Protein AF-A0A9D6Q7S6-F1 (afdb_monomer)

Mean predicted aligned error: 8.89 Å

Structure (mmCIF, N/CA/C/O backbone):
data_AF-A0A9D6Q7S6-F1
#
_entry.id   AF-A0A9D6Q7S6-F1
#
loop_
_atom_site.group_PDB
_atom_site.id
_atom_site.type_symbol
_atom_site.label_atom_id
_atom_site.label_alt_id
_atom_site.label_comp_id
_atom_site.label_asym_id
_atom_site.label_entity_id
_atom_site.label_seq_id
_atom_site.pdbx_PDB_ins_code
_atom_site.Cartn_x
_atom_site.Cartn_y
_atom_site.Cartn_z
_atom_site.occupancy
_atom_site.B_iso_or_equiv
_atom_site.auth_seq_id
_atom_site.auth_comp_id
_atom_site.auth_asym_id
_atom_site.auth_atom_id
_atom_site.pdbx_PDB_model_num
ATOM 1 N N . MET A 1 1 ? 38.545 6.274 -21.003 1.00 41.34 1 MET A N 1
ATOM 2 C CA . MET A 1 1 ? 37.553 5.221 -21.301 1.00 41.34 1 MET A CA 1
ATOM 3 C C . MET A 1 1 ? 38.191 3.901 -20.911 1.00 41.34 1 MET A C 1
ATOM 5 O O . MET A 1 1 ? 39.181 3.531 -21.525 1.00 41.34 1 MET A O 1
ATOM 9 N N . PHE A 1 2 ? 37.726 3.274 -19.833 1.00 44.91 2 PHE A N 1
ATOM 10 C CA . PHE A 1 2 ? 38.266 1.991 -19.380 1.00 44.91 2 PHE A CA 1
ATOM 11 C C . PHE A 1 2 ? 37.337 0.882 -19.868 1.00 44.91 2 PHE A C 1
ATOM 13 O O . PHE A 1 2 ? 36.137 0.937 -19.617 1.00 44.91 2 PHE A O 1
ATOM 20 N N . VAL A 1 3 ? 37.88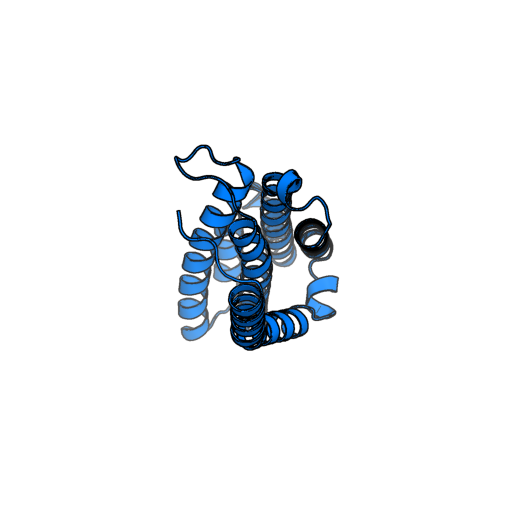8 -0.086 -20.598 1.00 53.66 3 VAL A N 1
ATOM 21 C CA . VAL A 1 3 ? 37.161 -1.262 -21.085 1.00 53.66 3 VAL A CA 1
ATOM 22 C C . VAL A 1 3 ? 37.542 -2.419 -20.175 1.00 53.66 3 VAL A C 1
ATOM 24 O O . VAL A 1 3 ? 38.713 -2.793 -20.102 1.00 53.66 3 VAL A O 1
ATOM 27 N N . LEU A 1 4 ? 36.566 -2.941 -19.434 1.00 46.66 4 LEU A N 1
ATOM 28 C CA . LEU A 1 4 ? 36.773 -4.109 -18.587 1.00 46.66 4 LEU A CA 1
ATOM 29 C C . LEU A 1 4 ? 37.047 -5.321 -19.475 1.00 46.66 4 LEU A C 1
ATOM 31 O O . LEU A 1 4 ? 36.354 -5.553 -20.465 1.00 46.66 4 LEU A O 1
ATOM 35 N N . CYS A 1 5 ? 38.075 -6.092 -19.128 1.00 64.94 5 CYS A N 1
ATOM 36 C CA . CYS A 1 5 ? 38.361 -7.315 -19.858 1.00 64.94 5 CYS A CA 1
ATOM 37 C C . CYS A 1 5 ? 37.247 -8.353 -19.604 1.00 64.94 5 CYS A C 1
ATOM 39 O O . CYS A 1 5 ? 36.591 -8.308 -18.560 1.00 64.94 5 CYS A O 1
ATOM 41 N N . PRO A 1 6 ? 37.051 -9.332 -20.502 1.00 64.56 6 PRO A N 1
ATOM 42 C CA . PRO A 1 6 ? 35.985 -10.331 -20.368 1.00 64.56 6 PRO A CA 1
ATOM 43 C C . PRO A 1 6 ? 36.004 -11.120 -19.045 1.00 64.56 6 PRO A C 1
ATOM 45 O O . PRO A 1 6 ? 34.967 -11.564 -18.560 1.00 64.56 6 PRO A O 1
ATOM 48 N N . ALA A 1 7 ? 37.175 -11.279 -18.418 1.00 67.56 7 ALA A N 1
ATOM 49 C CA . ALA A 1 7 ? 37.288 -11.875 -17.086 1.00 67.56 7 ALA A CA 1
ATOM 50 C C . ALA A 1 7 ? 36.798 -10.936 -15.967 1.00 67.56 7 ALA A C 1
ATOM 52 O O . ALA A 1 7 ? 36.173 -11.398 -15.019 1.00 67.56 7 ALA A O 1
ATOM 53 N N . GLY A 1 8 ? 37.024 -9.627 -16.105 1.00 56.28 8 GLY A N 1
ATOM 54 C CA . GLY A 1 8 ? 36.504 -8.609 -15.192 1.00 56.28 8 GLY A CA 1
ATOM 55 C C . GLY A 1 8 ? 34.990 -8.419 -15.303 1.00 56.28 8 GLY A C 1
ATOM 56 O O . GLY A 1 8 ? 34.351 -8.143 -14.295 1.00 56.28 8 GLY A O 1
ATOM 57 N N . LEU A 1 9 ? 34.406 -8.629 -16.491 1.00 58.97 9 LEU A N 1
ATOM 58 C CA . LEU A 1 9 ? 32.950 -8.612 -16.680 1.00 58.97 9 LEU A CA 1
ATOM 59 C C . LEU A 1 9 ? 32.273 -9.779 -15.948 1.00 58.97 9 LEU A C 1
ATOM 61 O O . LEU A 1 9 ? 31.345 -9.551 -15.182 1.00 58.97 9 LEU A O 1
ATOM 65 N N . ARG A 1 10 ? 32.805 -11.001 -16.093 1.00 59.75 10 ARG A N 1
ATOM 66 C CA . ARG A 1 10 ? 32.290 -12.175 -15.367 1.00 59.75 10 ARG A CA 1
ATOM 67 C C . ARG A 1 10 ? 32.416 -12.033 -13.856 1.00 59.75 10 ARG A C 1
ATOM 69 O O . ARG A 1 10 ? 31.486 -12.362 -13.141 1.00 59.75 10 ARG A O 1
ATOM 76 N N . PHE A 1 11 ? 33.529 -11.492 -13.365 1.00 57.19 11 PHE A N 1
ATOM 77 C CA . PHE A 1 11 ? 33.700 -11.268 -11.929 1.00 57.19 11 PHE A CA 1
ATOM 78 C C . PHE A 1 11 ? 32.749 -10.179 -11.395 1.00 57.19 11 PHE A C 1
ATOM 80 O O . PHE A 1 11 ? 32.247 -10.270 -10.279 1.00 57.19 11 PHE A O 1
ATOM 87 N N . TYR A 1 12 ? 32.451 -9.160 -12.206 1.00 55.78 12 TYR A N 1
ATOM 88 C CA . TYR A 1 12 ? 31.446 -8.143 -11.893 1.00 55.78 12 TYR A CA 1
ATOM 89 C C . TYR A 1 12 ? 30.015 -8.714 -11.894 1.00 55.78 12 TYR A C 1
ATOM 91 O O . TYR A 1 12 ? 29.229 -8.389 -11.004 1.00 55.78 12 TYR A O 1
ATOM 99 N N . GLU A 1 13 ? 29.692 -9.606 -12.833 1.00 56.19 13 GLU A N 1
ATOM 100 C CA . GLU A 1 13 ? 28.432 -10.364 -12.880 1.00 56.19 13 GLU A CA 1
ATOM 101 C C . GLU A 1 13 ? 28.299 -11.323 -11.686 1.00 56.19 13 GLU A C 1
ATOM 103 O O . GLU A 1 13 ? 27.250 -11.365 -11.050 1.00 56.19 13 GLU A O 1
ATOM 108 N N . GLU A 1 14 ? 29.372 -12.018 -11.305 1.00 60.69 14 GLU A N 1
ATOM 109 C CA . GLU A 1 14 ? 29.422 -12.903 -10.135 1.00 60.69 14 GLU A CA 1
ATOM 110 C C . GLU A 1 14 ? 29.258 -12.132 -8.814 1.00 60.69 14 GLU A C 1
ATOM 112 O O . GLU A 1 14 ? 28.545 -12.591 -7.924 1.00 60.69 14 GLU A O 1
ATOM 117 N N . ILE A 1 15 ? 29.830 -10.927 -8.688 1.00 57.47 15 ILE A N 1
ATOM 118 C CA . ILE A 1 15 ? 29.616 -10.047 -7.523 1.00 57.47 15 ILE A CA 1
ATOM 119 C C . ILE A 1 15 ? 28.180 -9.501 -7.489 1.00 57.47 15 ILE A C 1
ATOM 121 O O . ILE A 1 15 ? 27.570 -9.461 -6.419 1.00 57.47 15 ILE A O 1
ATOM 125 N N . LYS A 1 16 ? 27.606 -9.120 -8.639 1.00 52.12 16 LYS A N 1
ATOM 126 C CA . LYS A 1 16 ? 26.193 -8.713 -8.764 1.00 52.12 16 LYS A CA 1
ATOM 127 C C . LYS A 1 16 ? 25.233 -9.852 -8.392 1.00 52.12 16 LYS A C 1
ATOM 129 O O . LYS A 1 16 ? 24.240 -9.600 -7.712 1.00 52.12 16 LYS A O 1
ATOM 134 N N . LEU A 1 17 ? 25.552 -11.090 -8.769 1.00 52.94 17 LEU A N 1
ATOM 135 C CA . LEU A 1 17 ? 24.803 -12.297 -8.404 1.00 52.94 17 LEU A CA 1
ATOM 136 C C . LEU A 1 17 ? 24.961 -12.644 -6.911 1.00 52.94 17 LEU A C 1
ATOM 138 O O . LEU A 1 17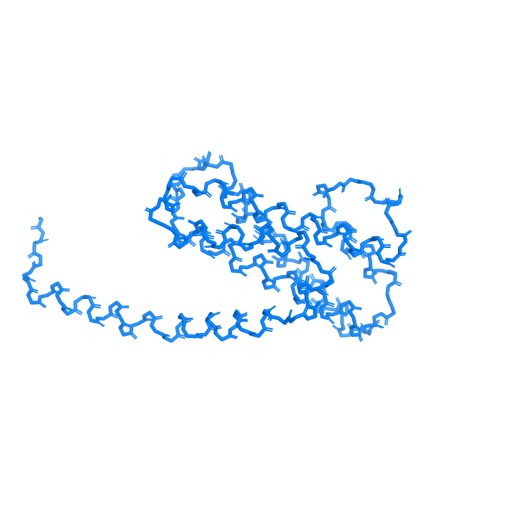 ? 23.974 -12.948 -6.244 1.00 52.94 17 LEU A O 1
ATOM 142 N N . ALA A 1 18 ? 26.166 -12.511 -6.350 1.00 51.59 18 ALA A N 1
ATOM 143 C CA . ALA A 1 18 ? 26.438 -12.790 -4.938 1.00 51.59 18 ALA A CA 1
ATOM 144 C C . ALA A 1 18 ? 25.854 -11.738 -3.968 1.00 51.59 18 ALA A C 1
ATOM 146 O O . ALA A 1 18 ? 25.498 -12.079 -2.840 1.00 51.59 18 ALA A O 1
ATOM 147 N N . GLN A 1 19 ? 25.731 -10.470 -4.383 1.00 50.72 19 GLN A N 1
ATOM 148 C CA . GLN A 1 19 ? 25.161 -9.386 -3.564 1.00 50.72 19 GLN A CA 1
ATOM 149 C C . GLN A 1 19 ? 23.636 -9.213 -3.725 1.00 50.72 19 GLN A C 1
ATOM 151 O O . GLN A 1 19 ? 22.996 -8.685 -2.816 1.00 50.72 19 GLN A O 1
ATOM 156 N N . GLY A 1 20 ? 23.035 -9.676 -4.829 1.00 50.12 20 GLY A N 1
ATOM 157 C CA . GLY A 1 20 ? 21.583 -9.611 -5.063 1.00 50.12 20 GLY A CA 1
ATOM 158 C C . GLY A 1 20 ? 20.775 -10.702 -4.350 1.00 50.12 20 GLY A C 1
ATOM 159 O O . GLY A 1 20 ? 19.639 -10.469 -3.938 1.00 50.12 20 GLY A O 1
ATOM 160 N N . GLU A 1 21 ? 21.363 -11.877 -4.123 1.00 54.34 21 GLU A N 1
ATOM 161 C CA . GLU A 1 21 ? 20.652 -13.026 -3.559 1.00 54.34 21 GLU A CA 1
ATOM 162 C C . GLU A 1 21 ? 20.068 -12.834 -2.145 1.00 54.34 21 GLU A C 1
ATOM 164 O O . GLU A 1 21 ? 18.939 -13.268 -1.933 1.00 54.34 21 GLU A O 1
ATOM 169 N N . PRO A 1 22 ? 20.757 -12.239 -1.152 1.00 55.59 22 PRO A N 1
ATOM 170 C CA . PRO A 1 22 ? 20.206 -12.129 0.203 1.00 55.59 22 PRO A CA 1
ATOM 171 C C . PRO A 1 22 ? 19.006 -11.179 0.283 1.00 55.59 22 PRO A C 1
ATOM 173 O O . PRO A 1 22 ? 18.017 -11.474 0.957 1.00 55.59 22 PRO A O 1
ATOM 176 N N . ILE A 1 23 ? 19.069 -10.056 -0.437 1.00 59.72 23 ILE A N 1
ATOM 177 C CA . ILE A 1 23 ? 17.993 -9.059 -0.488 1.00 59.72 23 ILE A CA 1
ATOM 178 C C . ILE A 1 23 ? 16.816 -9.616 -1.276 1.00 59.72 23 ILE A C 1
ATOM 180 O O . ILE A 1 23 ? 15.690 -9.578 -0.794 1.00 59.72 23 ILE A O 1
ATOM 184 N N . GLN A 1 24 ? 17.067 -10.222 -2.434 1.00 59.19 24 GLN A N 1
ATOM 185 C CA . GLN A 1 24 ? 16.007 -10.791 -3.256 1.00 59.19 24 GLN A CA 1
ATOM 186 C C . GLN A 1 24 ? 15.371 -12.026 -2.602 1.00 59.19 24 GLN A C 1
ATOM 188 O O . GLN A 1 24 ? 14.159 -12.199 -2.676 1.00 59.19 24 GLN A O 1
ATOM 193 N N . ARG A 1 25 ? 16.140 -12.837 -1.855 1.00 59.75 25 ARG A N 1
ATOM 194 C CA . ARG A 1 25 ? 15.596 -13.891 -0.979 1.00 59.75 25 ARG A CA 1
ATOM 195 C C . ARG A 1 25 ? 14.717 -13.317 0.125 1.00 59.75 25 ARG A C 1
ATOM 197 O O . ARG A 1 25 ? 13.647 -13.860 0.372 1.00 59.75 25 ARG A O 1
ATOM 204 N N . THR A 1 26 ? 15.146 -12.231 0.763 1.00 58.94 26 THR A N 1
ATOM 205 C CA . THR A 1 26 ? 14.356 -11.561 1.807 1.00 58.94 26 THR A CA 1
ATOM 206 C C . THR A 1 26 ? 13.074 -10.977 1.224 1.00 58.94 26 THR A C 1
ATOM 208 O O . THR A 1 26 ? 12.007 -11.160 1.793 1.00 58.94 26 THR A O 1
ATOM 211 N N . GLU A 1 27 ? 13.134 -10.353 0.052 1.00 64.19 27 GLU A N 1
ATOM 212 C CA . GLU A 1 27 ? 11.955 -9.840 -0.642 1.00 64.19 27 GLU A CA 1
ATOM 213 C C . GLU A 1 27 ? 11.015 -10.955 -1.094 1.00 64.19 27 GLU A C 1
ATOM 215 O O . GLU A 1 27 ? 9.807 -10.806 -0.957 1.00 64.19 27 GLU A O 1
ATOM 220 N N . ASN A 1 28 ? 11.536 -12.083 -1.576 1.00 65.12 28 ASN A N 1
ATOM 221 C CA . ASN A 1 28 ? 10.725 -13.246 -1.935 1.00 65.12 28 ASN A CA 1
ATOM 222 C C . ASN A 1 28 ? 10.076 -13.890 -0.703 1.00 65.12 28 ASN A C 1
ATOM 224 O O . ASN A 1 28 ? 8.916 -14.294 -0.766 1.00 65.12 28 ASN A O 1
ATOM 228 N N . LEU A 1 29 ? 10.792 -13.948 0.423 1.00 62.91 29 LEU A N 1
ATOM 229 C CA . LEU A 1 29 ? 10.262 -14.417 1.704 1.00 62.91 29 LEU A CA 1
ATOM 230 C C . LEU A 1 29 ? 9.176 -13.476 2.236 1.00 62.91 29 LEU A C 1
ATOM 232 O O . LEU A 1 29 ? 8.138 -13.919 2.714 1.00 62.91 29 LEU A O 1
ATOM 236 N N . VAL A 1 30 ? 9.391 -12.168 2.122 1.00 67.94 30 VAL A N 1
ATOM 237 C CA . VAL A 1 30 ? 8.383 -11.171 2.477 1.00 67.94 30 VAL A CA 1
ATOM 238 C C . VAL A 1 30 ? 7.186 -11.304 1.535 1.00 67.94 30 VAL A C 1
ATOM 240 O O . VAL A 1 30 ? 6.065 -11.389 2.011 1.00 67.94 30 VAL A O 1
ATOM 243 N N . ARG A 1 31 ? 7.375 -11.456 0.220 1.00 65.56 31 ARG A N 1
ATOM 244 C CA . ARG A 1 31 ? 6.271 -11.699 -0.727 1.00 65.56 31 ARG A CA 1
ATOM 245 C C . ARG A 1 31 ? 5.467 -12.948 -0.383 1.00 65.56 31 ARG A C 1
ATOM 247 O O . ARG A 1 31 ? 4.245 -12.885 -0.430 1.00 65.56 31 ARG A O 1
ATOM 254 N N . SER A 1 32 ? 6.110 -14.061 -0.029 1.00 68.12 32 SER A N 1
ATOM 255 C CA . SER A 1 32 ? 5.387 -15.283 0.346 1.00 68.12 32 SER A CA 1
ATOM 256 C C . SER A 1 32 ? 4.608 -15.114 1.650 1.00 68.12 32 SER A C 1
ATOM 258 O O . SER A 1 32 ? 3.495 -15.620 1.758 1.00 68.12 32 SER A O 1
ATOM 260 N N . TYR A 1 33 ? 5.144 -14.345 2.599 1.00 65.88 33 TYR A N 1
ATOM 261 C CA . TYR A 1 33 ? 4.448 -13.977 3.829 1.00 65.88 33 TYR A CA 1
ATOM 262 C C . TYR A 1 33 ? 3.260 -13.033 3.581 1.00 65.88 33 TYR A C 1
ATOM 264 O O . TYR A 1 33 ? 2.216 -13.189 4.202 1.00 65.88 33 TYR A O 1
ATOM 272 N N . LEU A 1 34 ? 3.397 -12.079 2.657 1.00 68.75 34 LEU A N 1
ATOM 273 C CA . LEU A 1 34 ? 2.359 -11.105 2.305 1.00 68.75 34 LEU A CA 1
ATOM 274 C C . LEU A 1 34 ? 1.268 -11.701 1.393 1.00 68.75 34 LEU A C 1
ATOM 276 O O . LEU A 1 34 ? 0.150 -11.190 1.343 1.00 68.75 34 LEU A O 1
ATOM 280 N N . ASN A 1 35 ? 1.567 -12.792 0.682 1.00 65.06 35 ASN A N 1
ATOM 281 C CA . ASN A 1 35 ? 0.647 -13.486 -0.218 1.00 65.06 35 ASN A CA 1
ATOM 282 C C . ASN A 1 35 ? -0.237 -14.508 0.518 1.00 65.06 35 ASN A C 1
ATOM 284 O O . ASN A 1 35 ? -0.341 -15.668 0.114 1.00 65.06 35 ASN A O 1
ATOM 288 N N . THR A 1 36 ? -0.865 -14.099 1.620 1.00 70.50 36 THR A N 1
ATOM 289 C CA . THR A 1 36 ? -1.826 -14.971 2.301 1.00 70.50 36 THR A CA 1
ATOM 290 C C . THR A 1 36 ? -3.131 -15.029 1.510 1.00 70.50 36 THR A C 1
ATOM 292 O O . THR A 1 36 ? -3.649 -14.016 1.031 1.00 70.50 36 THR A O 1
ATOM 295 N N . GLU A 1 37 ? -3.707 -16.226 1.397 1.00 80.75 37 GLU A N 1
ATOM 296 C CA . GLU A 1 37 ? -5.019 -16.438 0.769 1.00 80.75 37 GLU A CA 1
ATOM 297 C C . GLU A 1 37 ? -6.104 -15.562 1.420 1.00 80.75 37 GLU A C 1
ATOM 299 O O . GLU A 1 37 ? -6.988 -15.022 0.751 1.00 80.75 37 GLU A O 1
ATOM 304 N N . GLN A 1 38 ? -5.960 -15.314 2.725 1.00 84.69 38 GLN A N 1
ATOM 305 C CA . GLN A 1 38 ? -6.820 -14.410 3.470 1.00 84.69 38 GLN A CA 1
ATOM 306 C C . GLN A 1 38 ? -6.759 -12.970 2.944 1.00 84.69 38 GLN A C 1
ATOM 308 O O . GLN A 1 38 ? -7.811 -12.382 2.699 1.00 84.69 38 GLN A O 1
ATOM 313 N N . PHE A 1 39 ? -5.570 -12.393 2.743 1.00 87.69 39 PHE A N 1
ATOM 314 C CA . PHE A 1 39 ? -5.447 -11.026 2.227 1.00 87.69 39 PHE A CA 1
ATOM 315 C C . PHE A 1 39 ? -6.055 -10.914 0.823 1.00 87.69 39 PHE A C 1
ATOM 317 O O . PHE A 1 39 ? -6.874 -10.030 0.571 1.00 87.69 39 PHE A O 1
ATOM 324 N N . ARG A 1 40 ? -5.749 -11.875 -0.057 1.00 90.00 40 ARG A N 1
ATOM 325 C CA . ARG A 1 40 ? -6.290 -11.921 -1.423 1.00 90.00 40 ARG A CA 1
ATOM 326 C C . ARG A 1 40 ? -7.816 -12.031 -1.453 1.00 90.00 40 ARG A C 1
ATOM 328 O O . ARG A 1 40 ? -8.453 -11.367 -2.262 1.00 90.00 40 ARG A O 1
ATOM 335 N N . SER A 1 41 ? -8.402 -12.849 -0.580 1.00 91.19 41 SER A N 1
ATOM 336 C CA . SER A 1 41 ? -9.862 -13.005 -0.501 1.00 91.19 41 SER A CA 1
ATOM 337 C C . SER A 1 41 ? -10.565 -11.762 0.051 1.00 91.19 41 SER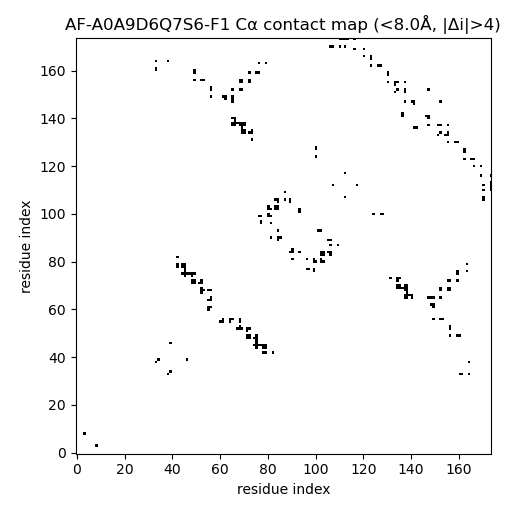 A C 1
ATOM 339 O O . SER A 1 41 ? -11.676 -11.448 -0.366 1.00 91.19 41 SER A O 1
ATOM 341 N N . THR A 1 42 ? -9.921 -11.042 0.976 1.00 93.00 42 THR A N 1
ATOM 342 C CA . THR A 1 42 ? -10.486 -9.833 1.592 1.00 93.00 42 THR A CA 1
ATOM 343 C C . THR A 1 42 ? -10.375 -8.620 0.664 1.00 93.00 42 THR A C 1
ATOM 345 O O . THR A 1 42 ? -11.295 -7.807 0.623 1.00 93.00 42 THR A O 1
ATOM 348 N N . TYR A 1 43 ? -9.288 -8.515 -0.108 1.00 95.25 43 TYR A N 1
ATOM 349 C CA . TYR A 1 43 ? -8.984 -7.364 -0.966 1.00 95.25 43 TYR A CA 1
ATOM 350 C C . TYR A 1 43 ? -8.754 -7.764 -2.434 1.00 95.25 43 TYR A C 1
ATOM 352 O O . TYR A 1 43 ? -7.676 -7.491 -2.970 1.00 95.25 43 TYR A O 1
ATOM 360 N N . PRO A 1 44 ? -9.731 -8.397 -3.110 1.00 95.31 44 PRO A N 1
ATOM 361 C CA . PRO A 1 44 ? -9.527 -8.961 -4.444 1.00 95.31 44 PRO A CA 1
ATOM 362 C C . PRO A 1 44 ? -9.113 -7.904 -5.476 1.00 95.31 44 PRO A C 1
ATOM 364 O O . PRO A 1 44 ? -8.088 -8.076 -6.130 1.00 95.31 44 PRO A O 1
ATOM 367 N N . ASP A 1 45 ? -9.830 -6.778 -5.551 1.00 96.69 45 ASP A N 1
ATOM 368 C CA . ASP A 1 45 ? -9.563 -5.727 -6.544 1.00 96.69 45 ASP A CA 1
ATOM 369 C C . ASP A 1 45 ? -8.210 -5.038 -6.304 1.00 96.69 45 ASP A C 1
ATOM 371 O O . ASP A 1 45 ? -7.442 -4.785 -7.233 1.00 96.69 45 ASP A O 1
ATOM 375 N N . ALA A 1 46 ? -7.876 -4.765 -5.038 1.00 96.38 46 ALA A N 1
ATOM 376 C CA . ALA A 1 46 ? -6.590 -4.170 -4.680 1.00 96.38 46 ALA A CA 1
ATOM 377 C C . ALA A 1 46 ? -5.426 -5.111 -5.018 1.00 96.38 46 ALA A C 1
ATOM 379 O O . ALA A 1 46 ? -4.407 -4.684 -5.567 1.00 96.38 46 ALA A O 1
ATOM 380 N N . TYR A 1 47 ? -5.593 -6.399 -4.711 1.00 94.25 47 TYR A N 1
ATOM 381 C CA . TYR A 1 47 ? -4.597 -7.420 -4.991 1.00 94.25 47 TYR A CA 1
ATOM 382 C C . TYR A 1 47 ? -4.415 -7.636 -6.495 1.00 94.25 47 TYR A C 1
ATOM 384 O O . TYR A 1 47 ? -3.281 -7.721 -6.953 1.00 94.25 47 TYR A O 1
ATOM 392 N N . GLU A 1 48 ? -5.495 -7.671 -7.279 1.00 95.06 48 GLU A N 1
ATOM 393 C CA . GLU A 1 48 ? -5.425 -7.807 -8.738 1.00 95.06 48 GLU A CA 1
ATOM 394 C C . GLU A 1 48 ? -4.644 -6.649 -9.373 1.00 95.06 48 GLU A C 1
ATOM 396 O O . GLU A 1 48 ? -3.755 -6.871 -10.199 1.00 95.06 48 GLU A O 1
ATOM 401 N N . LYS A 1 49 ? -4.909 -5.409 -8.945 1.00 97.12 49 LYS A N 1
ATOM 402 C CA . LYS A 1 49 ? -4.173 -4.226 -9.414 1.00 97.12 49 LYS A CA 1
ATOM 403 C C . LYS A 1 49 ? -2.689 -4.309 -9.075 1.00 97.12 49 LYS A C 1
ATOM 405 O O . LYS A 1 49 ? -1.849 -4.065 -9.943 1.00 97.12 49 LYS A O 1
ATOM 410 N N . TRP A 1 50 ? -2.365 -4.701 -7.844 1.00 96.00 50 TRP A N 1
ATOM 411 C CA . TRP A 1 50 ? -0.982 -4.909 -7.428 1.00 96.00 50 TRP A CA 1
ATOM 412 C C . TRP A 1 50 ? -0.299 -6.029 -8.231 1.00 96.00 50 TRP A C 1
ATOM 414 O O . TRP A 1 50 ? 0.809 -5.836 -8.728 1.00 96.00 50 TRP A O 1
ATOM 424 N N . GLN A 1 51 ? -0.969 -7.165 -8.431 1.00 92.88 51 GLN A N 1
ATOM 425 C CA . GLN A 1 51 ? -0.451 -8.290 -9.209 1.00 92.88 51 GLN A CA 1
ATOM 426 C C . GLN A 1 51 ? -0.200 -7.895 -10.669 1.00 92.88 51 GLN A C 1
ATOM 428 O O . GLN A 1 51 ? 0.833 -8.242 -11.235 1.00 92.88 51 GLN A O 1
ATOM 433 N N . CYS A 1 52 ? -1.089 -7.106 -11.274 1.00 93.62 52 CYS A N 1
ATOM 434 C CA . CYS A 1 52 ? -0.874 -6.558 -12.613 1.00 93.62 52 CYS A CA 1
ATOM 435 C C . CYS A 1 52 ? 0.370 -5.657 -12.678 1.00 93.62 52 CYS A C 1
ATOM 437 O O . CYS A 1 52 ? 1.107 -5.695 -13.667 1.00 93.62 52 CYS A O 1
ATOM 439 N N . ALA A 1 53 ? 0.613 -4.848 -11.641 1.00 94.00 53 ALA A N 1
ATOM 440 C CA . ALA A 1 53 ? 1.813 -4.018 -11.544 1.00 94.00 53 ALA A CA 1
ATOM 441 C C . ALA A 1 53 ? 3.077 -4.887 -11.447 1.00 94.00 53 ALA A C 1
ATOM 443 O O . ALA A 1 53 ? 4.080 -4.616 -12.104 1.00 94.00 53 ALA A O 1
ATOM 444 N N . GLU A 1 54 ? 3.000 -5.959 -10.664 1.00 92.31 54 GLU A N 1
ATOM 445 C CA . GLU A 1 54 ? 4.082 -6.912 -10.446 1.00 92.31 54 GLU A CA 1
ATOM 446 C C . GLU A 1 54 ? 4.439 -7.696 -11.713 1.00 92.31 54 GLU A C 1
ATOM 448 O O . GLU A 1 54 ? 5.604 -7.727 -12.104 1.00 92.31 54 GLU A O 1
ATOM 453 N N . MET A 1 55 ? 3.443 -8.209 -12.436 1.00 87.50 55 MET A N 1
ATOM 454 C CA . MET A 1 55 ? 3.655 -8.867 -13.727 1.00 87.50 55 MET A CA 1
ATOM 455 C C . MET A 1 55 ? 4.313 -7.933 -14.749 1.00 87.50 55 MET A C 1
ATOM 457 O O . MET A 1 55 ? 5.187 -8.353 -15.503 1.00 87.50 55 MET A O 1
ATOM 461 N N . LYS A 1 56 ? 3.919 -6.653 -14.777 1.00 89.81 56 LYS A N 1
ATOM 462 C CA . LYS A 1 56 ? 4.517 -5.649 -15.672 1.00 89.81 56 LYS A CA 1
ATOM 463 C C . LYS A 1 56 ? 5.950 -5.293 -15.296 1.00 89.81 56 LYS A C 1
ATOM 465 O O . LYS A 1 56 ? 6.743 -5.009 -16.188 1.00 89.81 56 LYS A O 1
ATOM 470 N N . LEU A 1 57 ? 6.276 -5.298 -14.006 1.00 85.62 57 LEU A N 1
ATOM 471 C CA . LEU A 1 57 ? 7.631 -5.049 -13.517 1.00 85.62 57 LEU A CA 1
ATOM 472 C C . LEU A 1 57 ? 8.615 -6.124 -13.996 1.00 85.62 57 LEU A C 1
ATOM 474 O O . LEU A 1 57 ? 9.761 -5.799 -14.298 1.00 85.62 57 LEU A O 1
ATOM 478 N N . TRP A 1 58 ? 8.168 -7.378 -14.059 1.00 85.00 58 TRP A N 1
ATOM 479 C CA . TRP A 1 58 ? 8.996 -8.530 -14.426 1.00 85.00 58 TRP A CA 1
ATOM 480 C C . TRP A 1 58 ? 8.865 -8.964 -15.893 1.00 85.00 58 TRP A C 1
ATOM 482 O O . TRP A 1 58 ? 9.494 -9.941 -16.289 1.00 85.00 58 TRP A O 1
ATOM 492 N N . GLY A 1 59 ? 8.052 -8.272 -16.693 1.00 79.6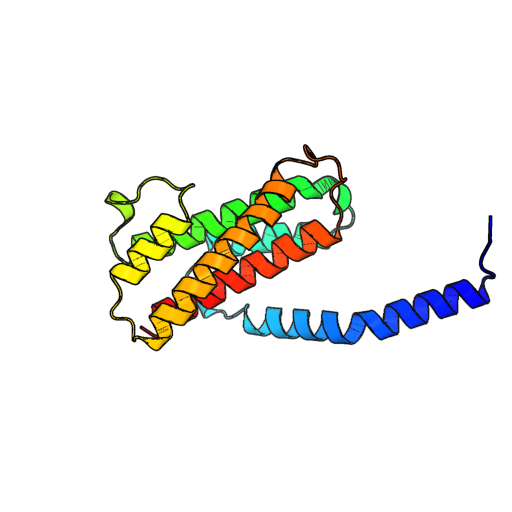2 59 GLY A N 1
ATOM 493 C CA . GLY A 1 59 ? 7.920 -8.534 -18.126 1.00 79.62 59 GLY A CA 1
ATOM 494 C C . GLY A 1 59 ? 9.015 -7.864 -18.962 1.00 79.62 59 GLY A C 1
ATOM 495 O O . GLY A 1 59 ? 9.596 -6.863 -18.549 1.00 79.62 59 GLY A O 1
ATOM 496 N N . ASP A 1 60 ? 9.231 -8.364 -20.181 1.00 77.19 60 ASP A N 1
ATOM 497 C CA . ASP A 1 60 ? 10.294 -7.898 -21.092 1.00 77.19 60 ASP A CA 1
ATOM 498 C C . ASP A 1 60 ? 10.188 -6.404 -21.476 1.00 77.19 60 ASP A C 1
ATOM 500 O O . ASP A 1 60 ? 11.183 -5.762 -21.802 1.00 77.19 60 ASP A O 1
ATOM 504 N N . ASP A 1 61 ? 8.986 -5.824 -21.402 1.00 82.44 61 ASP A N 1
ATOM 505 C CA . ASP A 1 61 ? 8.711 -4.407 -21.684 1.00 82.44 61 ASP A CA 1
ATOM 506 C C . ASP A 1 61 ? 8.631 -3.537 -20.404 1.00 82.44 61 ASP A C 1
ATOM 508 O O . ASP A 1 61 ? 7.975 -2.487 -20.402 1.00 82.44 61 ASP A O 1
ATOM 512 N N . SER A 1 62 ? 9.246 -3.941 -19.286 1.00 77.06 62 SER A N 1
ATOM 513 C CA . SER A 1 62 ? 9.114 -3.254 -17.986 1.00 77.06 62 SER A CA 1
ATOM 514 C C . SER A 1 62 ? 9.452 -1.759 -18.042 1.00 77.06 62 SER A C 1
ATOM 516 O O . SER A 1 62 ? 8.731 -0.937 -17.476 1.00 77.06 62 SER A O 1
ATOM 518 N N . GLU A 1 63 ? 10.503 -1.383 -18.780 1.00 81.56 63 GLU A N 1
ATOM 519 C CA . GLU A 1 63 ? 10.937 0.016 -18.930 1.00 81.56 63 GLU A CA 1
ATOM 520 C C . GLU A 1 63 ? 9.893 0.893 -19.637 1.00 81.56 63 GLU A C 1
ATOM 522 O O . GLU A 1 63 ? 9.749 2.076 -19.333 1.00 81.56 63 GLU A O 1
ATOM 527 N N . ARG A 1 64 ? 9.101 0.310 -20.543 1.00 86.12 64 ARG A N 1
ATOM 528 C CA . ARG A 1 64 ? 8.010 1.011 -21.239 1.00 86.12 64 ARG A CA 1
ATOM 529 C C . ARG A 1 64 ? 6.753 1.134 -20.381 1.00 86.12 64 ARG A C 1
ATOM 531 O O . ARG A 1 64 ? 5.902 1.970 -20.664 1.00 86.12 64 ARG A O 1
ATOM 538 N N . ASN A 1 65 ? 6.634 0.309 -19.342 1.00 88.19 65 ASN A N 1
ATOM 539 C CA . ASN A 1 65 ? 5.471 0.246 -18.458 1.00 88.19 65 ASN A CA 1
ATOM 540 C C . ASN A 1 65 ? 5.684 0.980 -17.125 1.00 88.19 65 ASN A C 1
ATOM 542 O O . ASN A 1 65 ? 4.809 0.915 -16.264 1.00 88.19 65 ASN A O 1
ATOM 546 N N . LEU A 1 66 ? 6.807 1.682 -16.937 1.00 90.25 66 LEU A N 1
ATOM 547 C CA . LEU A 1 66 ? 7.170 2.317 -15.667 1.00 90.25 66 LEU A CA 1
ATOM 548 C C . LEU A 1 66 ? 6.043 3.189 -15.091 1.00 90.25 66 LEU A C 1
ATOM 550 O O . LEU A 1 66 ? 5.681 3.012 -13.928 1.00 90.25 66 LEU A O 1
ATOM 554 N N . THR A 1 67 ? 5.431 4.062 -15.887 1.00 92.31 67 THR A N 1
ATOM 555 C CA . THR A 1 67 ? 4.322 4.913 -15.421 1.00 92.31 67 THR A CA 1
ATOM 556 C C . THR A 1 67 ? 3.048 4.124 -15.135 1.00 92.31 67 THR A C 1
ATOM 558 O O . THR A 1 67 ? 2.379 4.355 -14.128 1.00 92.31 67 THR A O 1
ATOM 561 N N . THR A 1 68 ? 2.739 3.127 -15.967 1.00 94.69 68 THR A N 1
ATOM 562 C CA . THR A 1 68 ? 1.610 2.209 -15.761 1.00 94.69 68 THR A CA 1
ATOM 563 C C . THR A 1 68 ? 1.735 1.428 -14.454 1.00 94.69 68 THR A C 1
ATOM 565 O O . THR A 1 68 ? 0.738 1.255 -13.759 1.00 94.69 68 THR A O 1
ATOM 568 N N . ILE A 1 69 ? 2.944 0.995 -14.087 1.00 93.06 69 ILE A N 1
ATOM 569 C CA . ILE A 1 69 ? 3.211 0.333 -12.802 1.00 93.06 69 ILE A CA 1
ATOM 570 C C . ILE A 1 69 ? 2.848 1.273 -11.642 1.00 93.06 69 ILE A C 1
ATOM 572 O O . ILE A 1 69 ? 2.152 0.856 -10.719 1.00 93.06 69 ILE A O 1
ATOM 576 N N . GLY A 1 70 ? 3.232 2.553 -11.720 1.00 94.06 70 GLY A N 1
ATOM 577 C CA . GLY A 1 70 ? 2.848 3.572 -10.734 1.00 94.06 70 GLY A CA 1
ATOM 578 C C . GLY A 1 70 ? 1.330 3.749 -10.614 1.00 94.06 70 GLY A C 1
ATOM 579 O O . GLY A 1 70 ? 0.789 3.683 -9.510 1.00 94.06 70 GLY A O 1
ATOM 580 N N . HIS A 1 71 ? 0.626 3.888 -11.744 1.00 95.50 71 HIS A N 1
ATOM 581 C CA . HIS A 1 71 ? -0.841 3.981 -11.760 1.00 95.50 71 HIS A CA 1
ATOM 582 C C . HIS A 1 71 ? -1.508 2.774 -11.084 1.00 95.50 71 HIS A C 1
ATOM 584 O O . HIS A 1 71 ? -2.388 2.950 -10.242 1.00 95.50 71 HIS A O 1
ATOM 590 N N . LEU A 1 72 ? -1.066 1.556 -11.404 1.00 97.12 72 LEU A N 1
ATOM 591 C CA . LEU A 1 72 ? -1.629 0.330 -10.834 1.00 97.12 72 LEU A CA 1
ATOM 592 C C . LEU A 1 72 ? -1.390 0.229 -9.322 1.00 97.12 72 LEU A C 1
ATOM 594 O O . LEU A 1 72 ? -2.308 -0.128 -8.585 1.00 97.12 72 LEU A O 1
ATOM 598 N N . CYS A 1 73 ? -0.201 0.604 -8.839 1.00 96.94 73 CYS A N 1
ATOM 599 C CA . CYS A 1 73 ? 0.083 0.672 -7.404 1.00 96.94 73 CYS A CA 1
ATOM 600 C C . CYS A 1 73 ? -0.830 1.680 -6.688 1.00 96.94 73 CYS A C 1
ATOM 602 O O . CYS A 1 73 ? -1.409 1.366 -5.647 1.00 96.94 73 CYS A O 1
ATOM 604 N N . ARG A 1 74 ? -1.029 2.871 -7.266 1.00 96.50 74 ARG A N 1
ATOM 605 C CA . ARG A 1 74 ? -1.948 3.876 -6.713 1.00 96.50 74 ARG A CA 1
ATOM 606 C C . ARG A 1 74 ? -3.385 3.363 -6.665 1.00 96.50 74 ARG A C 1
ATOM 608 O O . ARG A 1 74 ? -4.074 3.569 -5.667 1.00 96.50 74 ARG A O 1
ATOM 615 N N . GLU A 1 75 ? -3.853 2.726 -7.734 1.00 97.62 75 GLU A N 1
ATOM 616 C CA . GLU A 1 75 ? -5.197 2.150 -7.789 1.00 97.62 75 GLU A CA 1
ATOM 617 C C . GLU A 1 75 ? -5.378 1.044 -6.747 1.00 97.62 75 GLU A C 1
ATOM 619 O O . GLU A 1 75 ? -6.396 1.048 -6.057 1.00 97.62 75 GLU A O 1
ATOM 624 N N . ALA A 1 76 ? -4.380 0.173 -6.563 1.00 97.50 76 ALA A N 1
ATOM 625 C CA . ALA A 1 76 ? -4.396 -0.861 -5.531 1.00 97.50 76 ALA A CA 1
ATOM 626 C C . ALA A 1 76 ? -4.607 -0.260 -4.132 1.00 97.50 76 ALA A C 1
ATOM 628 O O . ALA A 1 76 ? -5.516 -0.661 -3.406 1.00 97.50 76 ALA A O 1
ATOM 629 N N . MET A 1 77 ? -3.839 0.778 -3.790 1.00 97.56 77 MET A N 1
ATOM 630 C CA . MET A 1 77 ? -3.949 1.484 -2.507 1.00 97.56 77 MET A CA 1
ATOM 631 C C . MET A 1 77 ? -5.324 2.143 -2.306 1.00 97.56 77 MET A C 1
ATOM 633 O O . MET A 1 77 ? -5.825 2.216 -1.181 1.00 97.56 77 MET A O 1
ATOM 637 N N . GLN A 1 78 ? -5.954 2.619 -3.383 1.00 97.31 78 GLN A N 1
ATOM 638 C CA . GLN A 1 78 ? -7.301 3.193 -3.338 1.00 97.31 78 GLN A CA 1
ATOM 639 C C . GLN A 1 78 ? -8.386 2.140 -3.122 1.00 97.31 78 GLN A C 1
ATOM 641 O O . GLN A 1 78 ? -9.287 2.373 -2.313 1.00 97.31 78 GLN A O 1
ATOM 646 N N . GLU A 1 79 ? -8.309 1.010 -3.829 1.00 97.69 79 GLU A N 1
ATOM 647 C CA . GLU A 1 79 ? -9.262 -0.091 -3.656 1.00 97.69 79 GLU A CA 1
ATOM 648 C C . GLU A 1 79 ? -9.157 -0.682 -2.254 1.00 97.69 79 GLU A C 1
ATOM 650 O O . GLU A 1 79 ? -10.173 -0.868 -1.584 1.00 97.69 79 GLU A O 1
ATOM 655 N N . PHE A 1 80 ? -7.932 -0.869 -1.759 1.00 97.31 80 PHE A N 1
ATOM 656 C CA . PHE A 1 80 ? -7.674 -1.336 -0.401 1.00 97.31 80 PHE A CA 1
ATOM 657 C C . PHE A 1 80 ? -8.336 -0.435 0.649 1.00 97.31 80 PHE A C 1
ATOM 659 O O . PHE A 1 80 ? -9.143 -0.897 1.457 1.00 97.31 80 PHE A O 1
ATOM 666 N N . ALA A 1 81 ? -8.064 0.874 0.597 1.00 96.69 81 ALA A N 1
ATOM 667 C CA . ALA A 1 81 ? -8.662 1.826 1.529 1.00 96.69 81 ALA A CA 1
ATOM 668 C C . ALA A 1 81 ? -10.194 1.891 1.385 1.00 96.69 81 ALA A C 1
ATOM 670 O O . ALA A 1 81 ? -10.891 2.159 2.361 1.00 96.69 81 ALA A O 1
ATOM 671 N N . GLY A 1 82 ? -10.718 1.652 0.177 1.00 96.44 82 GLY A N 1
ATOM 672 C CA . GLY A 1 82 ? -12.149 1.530 -0.097 1.00 96.44 82 GLY A CA 1
ATOM 673 C C . GLY A 1 82 ? -12.793 0.335 0.606 1.00 96.44 82 GLY A C 1
ATOM 674 O O . GLY A 1 82 ? -13.837 0.488 1.234 1.00 96.44 82 GLY A O 1
ATOM 675 N N . VAL A 1 83 ? -12.162 -0.839 0.553 1.00 96.31 83 VAL A N 1
ATOM 676 C CA . VAL A 1 83 ? -12.650 -2.032 1.263 1.00 96.31 83 VAL A CA 1
ATOM 677 C C . VAL A 1 83 ? -12.664 -1.801 2.774 1.00 96.31 83 VAL A C 1
ATOM 679 O O . VAL A 1 83 ? -13.678 -2.097 3.403 1.00 96.31 83 VAL A O 1
ATOM 682 N N . LEU A 1 84 ? -11.606 -1.211 3.344 1.00 94.38 84 LEU A N 1
ATOM 683 C CA . LEU A 1 84 ? -11.542 -0.933 4.784 1.00 94.38 84 LEU A CA 1
ATOM 684 C C . LEU A 1 84 ? -12.709 -0.052 5.259 1.00 94.38 84 LEU A C 1
ATOM 686 O O . LEU A 1 84 ? -13.412 -0.405 6.207 1.00 94.38 84 LEU A O 1
ATOM 690 N N . VAL A 1 85 ? -12.972 1.074 4.583 1.00 95.25 85 VAL A N 1
ATOM 691 C CA . VAL A 1 85 ? -14.086 1.955 4.983 1.00 95.25 85 VAL A CA 1
ATOM 692 C C . VAL A 1 85 ? -15.447 1.303 4.764 1.00 95.25 85 VAL A C 1
ATOM 694 O O . VAL A 1 85 ? -16.362 1.561 5.542 1.00 95.25 85 VAL A O 1
ATOM 697 N N . ARG A 1 86 ? -15.599 0.439 3.751 1.00 94.69 86 ARG A N 1
ATOM 698 C CA . ARG A 1 86 ? -16.837 -0.324 3.532 1.00 94.69 86 ARG A CA 1
ATOM 699 C C . ARG A 1 86 ? -17.109 -1.313 4.653 1.00 94.69 86 ARG A C 1
ATOM 701 O O . ARG A 1 86 ? -18.232 -1.364 5.141 1.00 94.69 86 ARG A O 1
ATOM 708 N N . GLN A 1 87 ? -16.094 -2.059 5.082 1.00 92.56 87 GLN A N 1
ATOM 709 C CA . GLN A 1 87 ? -16.225 -3.029 6.172 1.00 92.56 87 GLN A CA 1
ATOM 710 C C . GLN A 1 87 ? -16.636 -2.362 7.490 1.00 92.56 87 GLN A C 1
ATOM 712 O O . GLN A 1 87 ? -17.417 -2.937 8.241 1.00 92.56 87 GLN A O 1
ATOM 717 N N . MET A 1 88 ? -16.187 -1.126 7.724 1.00 90.69 88 MET A N 1
ATOM 718 C CA . MET A 1 88 ? -16.558 -0.330 8.900 1.00 90.69 88 MET A CA 1
ATOM 719 C C . MET A 1 88 ? -17.849 0.490 8.729 1.00 90.69 88 MET A C 1
ATOM 721 O O . MET A 1 88 ? -18.255 1.188 9.654 1.00 90.69 88 MET A O 1
ATOM 725 N N . GLY A 1 89 ? -18.492 0.462 7.555 1.00 92.56 89 GLY A N 1
ATOM 726 C CA . GLY A 1 89 ? -19.687 1.271 7.276 1.00 92.56 89 GLY A CA 1
ATOM 727 C C . GLY A 1 89 ? -19.430 2.784 7.175 1.00 92.56 89 GLY A C 1
ATOM 728 O O . GLY A 1 89 ? -20.352 3.578 7.338 1.00 92.56 89 GLY A O 1
ATOM 729 N N . LEU A 1 90 ? -18.191 3.198 6.894 1.00 92.69 90 LEU A N 1
ATOM 730 C CA . LEU A 1 90 ? -17.737 4.597 6.853 1.00 92.69 90 LEU A CA 1
ATOM 731 C C . LEU A 1 90 ? -17.691 5.192 5.431 1.00 92.69 90 LEU A C 1
ATOM 733 O O . LEU A 1 90 ? -17.235 6.320 5.238 1.00 92.69 90 LEU A O 1
ATOM 737 N N . GLU A 1 91 ? -18.140 4.453 4.414 1.00 90.00 91 GLU A N 1
ATOM 738 C CA . GLU A 1 91 ? -17.995 4.842 3.002 1.00 90.00 91 GLU A CA 1
ATOM 739 C C . GLU A 1 91 ? -18.706 6.167 2.664 1.00 90.00 91 GLU A C 1
ATOM 741 O O . GLU A 1 91 ? -18.165 6.986 1.919 1.00 90.00 91 GLU A O 1
ATOM 746 N N . SER A 1 92 ? -19.869 6.429 3.272 1.00 87.94 92 SER A N 1
ATOM 747 C CA . SER A 1 92 ? -20.626 7.675 3.082 1.00 87.94 92 SER A CA 1
ATOM 748 C C . SER A 1 92 ? -19.942 8.901 3.694 1.00 87.94 92 SER A C 1
ATOM 750 O O . SER A 1 92 ? -20.045 9.996 3.143 1.00 87.94 92 SER A O 1
ATOM 752 N N . ALA A 1 93 ? -19.214 8.724 4.802 1.00 87.31 93 ALA A N 1
ATOM 753 C CA . ALA A 1 93 ? -18.449 9.784 5.456 1.00 87.31 93 ALA A CA 1
ATOM 754 C C . ALA A 1 93 ? -17.127 10.084 4.726 1.00 87.31 93 ALA A C 1
ATOM 756 O O . ALA A 1 93 ? -16.601 11.194 4.818 1.00 87.31 93 ALA A O 1
ATOM 757 N N . HIS A 1 94 ? -16.607 9.118 3.959 1.00 90.50 94 HIS A N 1
ATOM 758 C CA . HIS A 1 94 ? -15.337 9.236 3.240 1.00 90.50 94 HIS A CA 1
ATOM 759 C C . HIS A 1 94 ? -15.457 8.871 1.744 1.00 90.50 94 HIS A C 1
ATOM 761 O O . HIS A 1 94 ? -14.737 7.989 1.255 1.00 90.50 94 HIS A O 1
ATOM 767 N N . PRO A 1 95 ? -16.299 9.580 0.964 1.00 86.38 95 PRO A N 1
ATOM 768 C CA . PRO A 1 95 ? -16.610 9.221 -0.424 1.00 86.38 95 PRO A CA 1
ATOM 769 C C . PRO A 1 95 ? -15.437 9.443 -1.392 1.00 86.38 95 PRO A C 1
ATOM 771 O O . PRO A 1 95 ? -15.365 8.812 -2.445 1.00 86.38 95 PRO A O 1
ATOM 774 N N . GLU A 1 96 ? -14.473 10.298 -1.040 1.00 91.00 96 GLU A N 1
ATOM 775 C CA . GLU A 1 96 ? -13.335 10.619 -1.905 1.00 91.00 96 GLU A CA 1
ATOM 776 C C . GLU A 1 96 ? -12.309 9.478 -1.983 1.00 91.00 96 GLU A C 1
ATOM 778 O O . GLU A 1 96 ? -11.513 9.262 -1.066 1.00 91.00 96 GLU A O 1
ATOM 783 N N . ARG A 1 97 ? -12.281 8.784 -3.127 1.00 90.62 97 ARG A N 1
ATOM 784 C CA . ARG A 1 97 ? -11.405 7.630 -3.386 1.00 90.62 97 ARG A CA 1
ATOM 785 C C . ARG A 1 97 ? -9.912 7.931 -3.295 1.00 90.62 97 ARG A C 1
ATOM 787 O O . ARG A 1 97 ? -9.138 7.082 -2.865 1.00 90.62 97 ARG A O 1
ATOM 794 N N . THR A 1 98 ? -9.499 9.135 -3.670 1.00 90.06 98 THR A N 1
ATOM 795 C CA . THR A 1 98 ? -8.085 9.533 -3.706 1.00 90.06 98 THR A CA 1
ATOM 796 C C . THR A 1 98 ? -7.516 9.871 -2.327 1.00 90.06 98 THR A C 1
ATOM 798 O O . THR A 1 98 ? -6.297 9.856 -2.159 1.00 90.06 98 THR A O 1
ATOM 801 N N . LYS A 1 99 ? -8.361 10.127 -1.319 1.00 92.06 99 LYS A N 1
ATOM 802 C CA . LYS A 1 99 ? -7.946 10.449 0.056 1.00 92.06 99 LYS A CA 1
ATOM 803 C C . LYS A 1 99 ? -7.708 9.182 0.886 1.00 92.06 99 LYS A C 1
ATOM 805 O O . LYS A 1 99 ? -8.294 9.004 1.953 1.00 92.06 99 LYS A O 1
ATOM 810 N N . THR A 1 100 ? -6.835 8.298 0.401 1.00 93.62 100 THR A N 1
ATOM 811 C CA . THR A 1 100 ? -6.597 6.971 1.000 1.00 93.62 100 THR A CA 1
ATOM 812 C C . THR A 1 100 ? -6.140 7.052 2.457 1.00 93.62 100 THR A C 1
ATOM 814 O O . THR A 1 100 ? -6.632 6.302 3.288 1.00 93.62 100 THR A O 1
ATOM 817 N N . ILE A 1 101 ? -5.275 8.013 2.797 1.00 93.12 101 ILE A N 1
ATOM 818 C CA . ILE A 1 101 ? -4.799 8.218 4.176 1.00 93.12 101 ILE A CA 1
ATOM 819 C C . ILE A 1 101 ? -5.961 8.555 5.115 1.00 93.12 101 ILE A C 1
ATOM 821 O O . ILE A 1 101 ? -6.069 7.971 6.187 1.00 93.12 101 ILE A O 1
ATOM 825 N N . ASN A 1 102 ? -6.856 9.459 4.705 1.00 93.06 102 ASN A N 1
ATOM 826 C CA . ASN A 1 102 ? -7.998 9.849 5.534 1.00 93.06 102 ASN A CA 1
ATOM 827 C C . ASN A 1 102 ? -8.953 8.672 5.754 1.00 93.06 102 ASN A C 1
ATOM 829 O O . ASN A 1 102 ? -9.509 8.533 6.835 1.00 93.06 102 ASN A O 1
ATOM 833 N N . ARG A 1 103 ? -9.122 7.817 4.739 1.00 93.94 103 ARG A N 1
ATOM 834 C CA . ARG A 1 103 ? -9.927 6.593 4.828 1.00 93.94 103 ARG A CA 1
ATOM 835 C C . ARG A 1 103 ? -9.343 5.585 5.819 1.00 93.94 103 ARG A C 1
ATOM 837 O O . ARG A 1 103 ? -10.079 5.064 6.647 1.00 93.94 103 ARG A O 1
ATOM 844 N N . VAL A 1 104 ? -8.032 5.346 5.761 1.00 91.81 104 VAL A N 1
ATOM 845 C CA . VAL A 1 104 ? -7.341 4.435 6.691 1.00 91.81 104 VAL A CA 1
ATOM 846 C C . VAL A 1 104 ? -7.380 4.976 8.124 1.00 91.81 104 VAL A C 1
ATOM 848 O O . VAL A 1 104 ? -7.676 4.225 9.048 1.00 91.81 104 VAL A O 1
ATOM 851 N N . LEU A 1 105 ? -7.147 6.280 8.313 1.00 91.06 105 LEU A N 1
ATOM 852 C CA . LEU A 1 105 ? -7.248 6.923 9.628 1.00 91.06 105 LEU A CA 1
ATOM 853 C C . LEU A 1 105 ? -8.654 6.795 10.224 1.00 91.06 105 LEU A C 1
ATOM 855 O O . LEU A 1 105 ? -8.783 6.436 11.386 1.00 91.06 105 LEU A O 1
ATOM 859 N N . ALA A 1 106 ? -9.698 7.022 9.423 1.00 91.94 106 ALA A N 1
ATOM 860 C CA . ALA A 1 106 ? -11.079 6.914 9.889 1.00 91.94 106 ALA A CA 1
ATOM 861 C C . ALA A 1 106 ? -11.438 5.500 10.366 1.00 91.94 106 ALA A C 1
ATOM 863 O O . ALA A 1 106 ? -12.120 5.339 11.374 1.00 91.94 106 ALA A O 1
ATOM 864 N N . VAL A 1 107 ? -10.963 4.476 9.652 1.00 91.19 107 VAL A N 1
ATOM 865 C CA . VAL A 1 107 ? -11.134 3.070 10.047 1.00 91.19 107 VAL A CA 1
ATOM 866 C C . VAL A 1 107 ? -10.467 2.824 11.391 1.00 91.19 107 VAL A C 1
ATOM 868 O O . VAL A 1 107 ? -11.098 2.275 12.290 1.00 91.19 107 VAL A O 1
ATOM 871 N N . PHE A 1 108 ? -9.235 3.299 11.555 1.00 86.94 108 PHE A N 1
ATOM 872 C CA . PHE A 1 108 ? -8.500 3.142 12.800 1.00 86.94 108 PHE A CA 1
ATOM 873 C C . PHE A 1 108 ? -9.153 3.865 13.982 1.00 86.94 108 PHE A C 1
ATOM 875 O O . PHE A 1 108 ? -9.307 3.272 15.044 1.00 86.94 108 PHE A O 1
ATOM 882 N N . ASP A 1 109 ? -9.591 5.111 13.799 1.00 88.19 109 ASP A N 1
ATOM 883 C CA . ASP A 1 109 ? -10.294 5.866 14.843 1.00 88.19 109 ASP A CA 1
ATOM 884 C C . ASP A 1 109 ? -11.601 5.176 15.273 1.00 88.19 109 ASP A C 1
ATOM 886 O O . ASP A 1 109 ? -12.052 5.350 16.406 1.00 88.19 109 ASP A O 1
ATOM 890 N N . ALA A 1 110 ? -12.196 4.372 14.387 1.00 88.00 110 ALA A N 1
ATOM 891 C CA . ALA A 1 110 ? -13.371 3.556 14.670 1.00 88.00 110 ALA A CA 1
ATOM 892 C C . ALA A 1 110 ? -13.048 2.174 15.277 1.00 88.00 110 ALA A C 1
ATOM 894 O O . ALA A 1 110 ? -13.974 1.483 15.703 1.00 88.00 110 ALA A O 1
ATOM 895 N N . THR A 1 111 ? -11.778 1.754 15.327 1.00 85.25 111 THR A N 1
ATOM 896 C CA . THR A 1 111 ? -11.364 0.458 15.896 1.00 85.25 111 THR A CA 1
ATOM 89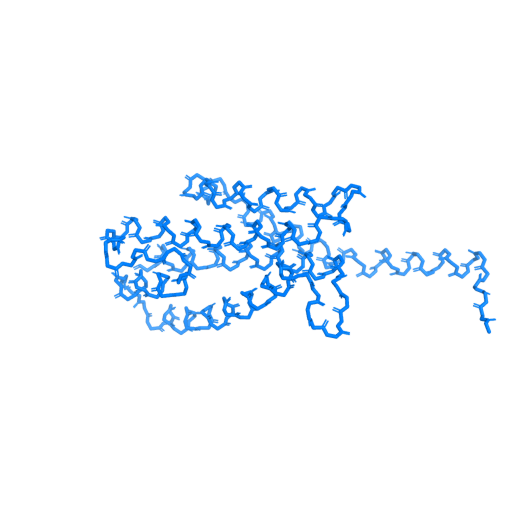7 C C . THR A 1 111 ? -10.874 0.619 17.339 1.00 85.25 111 THR A C 1
ATOM 899 O O . THR A 1 111 ? -10.278 1.632 17.706 1.00 85.25 111 THR A O 1
ATOM 902 N N . ALA A 1 112 ? -11.101 -0.384 18.192 1.00 72.38 112 ALA A N 1
ATOM 903 C CA . ALA A 1 112 ? -10.694 -0.351 19.598 1.00 72.38 112 ALA A CA 1
ATOM 904 C C . ALA A 1 112 ? -9.197 -0.684 19.771 1.00 72.38 112 ALA A C 1
ATOM 906 O O . ALA A 1 112 ? -8.825 -1.705 20.332 1.00 72.38 112 ALA A O 1
ATOM 907 N N . SER A 1 11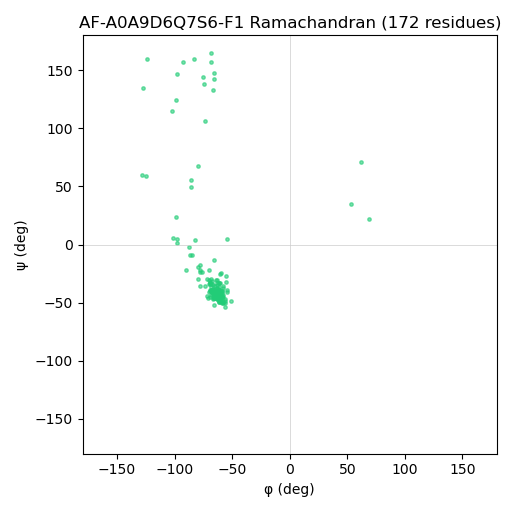3 ? -8.315 0.196 19.302 1.00 77.69 113 SER A N 1
ATOM 908 C CA . SER A 1 113 ? -6.867 -0.048 19.299 1.00 77.69 113 SER A CA 1
ATOM 909 C C . SER A 1 113 ? -6.216 0.095 20.681 1.00 77.69 113 SER A C 1
ATOM 911 O O . SER A 1 113 ? -6.529 1.030 21.432 1.00 77.69 113 SER A O 1
ATOM 913 N N . SER A 1 114 ? -5.216 -0.739 20.984 1.00 84.88 114 SER A N 1
ATOM 914 C CA . SER A 1 114 ? -4.337 -0.506 22.134 1.00 84.88 114 SER A CA 1
ATOM 915 C C . SER A 1 114 ? -3.442 0.727 21.924 1.00 84.88 114 SER A C 1
ATOM 917 O O . SER A 1 114 ? -3.246 1.214 20.808 1.00 84.88 114 SER A O 1
ATOM 919 N N . LYS A 1 115 ? -2.821 1.232 23.002 1.00 86.31 115 LYS A N 1
ATOM 920 C CA . LYS A 1 115 ? -1.837 2.328 22.897 1.00 86.31 115 LYS A CA 1
ATOM 921 C C . LYS A 1 115 ? -0.665 1.966 21.972 1.00 86.31 115 LYS A C 1
ATOM 923 O O . LYS A 1 115 ? -0.153 2.838 21.277 1.00 86.31 115 LYS A O 1
ATOM 928 N N . THR A 1 116 ? -0.235 0.705 21.979 1.00 87.44 116 THR A N 1
ATOM 929 C CA . THR A 1 116 ? 0.871 0.222 21.142 1.00 87.44 116 THR A CA 1
ATOM 930 C C . THR A 1 116 ? 0.477 0.204 19.669 1.00 87.44 116 THR A C 1
ATOM 932 O O . THR A 1 116 ? 1.230 0.712 18.838 1.00 87.44 116 THR A O 1
ATOM 935 N N . ASP A 1 117 ? -0.722 -0.292 19.356 1.00 86.31 117 ASP A N 1
ATOM 936 C CA . ASP A 1 117 ? -1.235 -0.344 17.980 1.00 86.31 117 ASP A CA 1
ATOM 937 C C . ASP A 1 117 ? -1.399 1.058 17.396 1.00 86.31 117 ASP A C 1
ATOM 939 O O . ASP A 1 117 ? -1.095 1.288 16.229 1.00 86.31 117 ASP A O 1
ATOM 943 N N . ARG A 1 118 ? -1.772 2.030 18.236 1.00 85.69 118 ARG A N 1
ATOM 944 C CA . ARG A 1 118 ? -1.864 3.440 17.849 1.00 85.69 118 ARG A CA 1
ATOM 945 C C . ARG A 1 118 ? -0.532 4.046 17.432 1.00 85.69 118 ARG A C 1
ATOM 947 O O . ARG A 1 118 ? -0.458 4.671 16.380 1.00 85.69 118 ARG A O 1
ATOM 954 N N . VAL A 1 119 ? 0.528 3.816 18.204 1.00 90.12 119 VAL A N 1
ATOM 955 C CA . VAL A 1 119 ? 1.877 4.296 17.851 1.00 90.12 119 VAL A CA 1
ATOM 956 C C . VAL A 1 119 ? 2.382 3.626 16.571 1.00 90.12 119 VAL A C 1
ATOM 958 O O . VAL A 1 119 ? 2.975 4.283 15.706 1.00 90.12 119 VAL A O 1
ATOM 961 N N . LEU A 1 120 ? 2.139 2.320 16.430 1.00 89.44 120 LEU A N 1
ATOM 962 C CA . LEU A 1 120 ? 2.512 1.586 15.225 1.00 89.44 120 LEU A CA 1
ATOM 963 C C . LEU A 1 120 ? 1.767 2.131 14.002 1.00 89.44 120 LEU A C 1
ATOM 965 O O . LEU A 1 120 ? 2.394 2.400 12.980 1.00 89.44 120 LEU A O 1
ATOM 969 N N . LEU A 1 121 ? 0.461 2.365 14.108 1.00 86.81 121 LEU A N 1
ATOM 970 C CA . LEU A 1 121 ? -0.328 2.896 13.007 1.00 86.81 121 LEU A CA 1
ATOM 971 C C . LEU A 1 121 ? 0.085 4.321 12.627 1.00 86.81 121 LEU A C 1
ATOM 973 O O . LEU A 1 121 ? 0.245 4.601 11.444 1.00 86.81 121 LEU A O 1
ATOM 977 N N . GLU A 1 122 ? 0.313 5.216 13.587 1.00 89.44 122 GLU A N 1
ATOM 978 C CA . GLU A 1 122 ? 0.817 6.566 13.297 1.00 89.44 122 GLU A CA 1
ATOM 979 C C . GLU A 1 122 ? 2.117 6.509 12.472 1.00 89.44 122 GLU A C 1
ATOM 981 O O . GLU A 1 122 ? 2.283 7.249 11.496 1.00 89.44 122 GLU A O 1
ATOM 986 N N . SER A 1 123 ? 2.992 5.549 12.790 1.00 94.44 123 SER A N 1
ATOM 987 C CA . SER A 1 123 ? 4.219 5.284 12.032 1.00 94.44 123 SER A CA 1
ATOM 988 C C . SER A 1 123 ? 3.929 4.718 10.636 1.00 94.44 123 SER A C 1
ATOM 990 O O . SER A 1 123 ? 4.514 5.174 9.649 1.00 94.44 123 SER A O 1
ATOM 992 N N . LEU A 1 124 ? 2.988 3.775 10.521 1.00 94.31 124 LEU A N 1
ATOM 993 C CA . LEU A 1 124 ? 2.542 3.219 9.239 1.00 94.31 124 LEU A CA 1
ATOM 994 C C . LEU A 1 124 ? 1.891 4.282 8.347 1.00 94.31 124 LEU A C 1
ATOM 996 O O . LEU A 1 124 ? 2.083 4.248 7.139 1.00 94.31 124 LEU A O 1
ATOM 1000 N N . ILE A 1 125 ? 1.196 5.276 8.900 1.00 93.50 125 ILE A N 1
ATOM 1001 C CA . ILE A 1 125 ? 0.659 6.409 8.133 1.00 93.50 125 ILE A CA 1
ATOM 1002 C C . ILE A 1 125 ? 1.787 7.297 7.599 1.00 93.50 125 ILE A C 1
ATOM 1004 O O . ILE A 1 125 ? 1.727 7.746 6.451 1.00 93.50 125 ILE A O 1
ATOM 1008 N N . GLY A 1 126 ? 2.839 7.528 8.389 1.00 95.38 126 GLY A N 1
ATOM 1009 C CA . GLY A 1 126 ? 4.059 8.180 7.905 1.00 95.38 126 GLY A CA 1
ATOM 1010 C C . GLY A 1 126 ? 4.692 7.408 6.743 1.00 95.38 126 GLY A C 1
ATOM 1011 O O . GLY A 1 126 ? 5.025 7.988 5.708 1.00 95.38 126 GLY A O 1
ATOM 1012 N N . TYR A 1 127 ? 4.765 6.085 6.868 1.00 95.81 127 TYR A N 1
ATOM 1013 C CA . TYR A 1 127 ? 5.283 5.213 5.820 1.00 95.81 127 TYR A CA 1
ATOM 1014 C C . TYR A 1 127 ? 4.374 5.153 4.576 1.00 95.81 127 TYR A C 1
ATOM 1016 O O . TYR A 1 127 ? 4.863 5.167 3.444 1.00 95.81 127 TYR A O 1
ATOM 1024 N N . TRP A 1 128 ? 3.052 5.191 4.756 1.00 95.75 128 TRP A N 1
ATOM 1025 C CA . TRP A 1 128 ? 2.068 5.299 3.678 1.00 95.75 128 TRP A CA 1
ATOM 1026 C C . TRP A 1 128 ? 2.277 6.579 2.871 1.00 95.75 128 TRP A C 1
ATOM 1028 O O . TRP A 1 128 ? 2.251 6.542 1.643 1.00 95.75 128 TRP A O 1
ATOM 1038 N N . ARG A 1 129 ? 2.515 7.717 3.541 1.00 95.19 129 ARG A N 1
ATOM 1039 C CA . ARG A 1 129 ? 2.832 8.991 2.873 1.00 95.19 129 ARG A CA 1
ATOM 1040 C 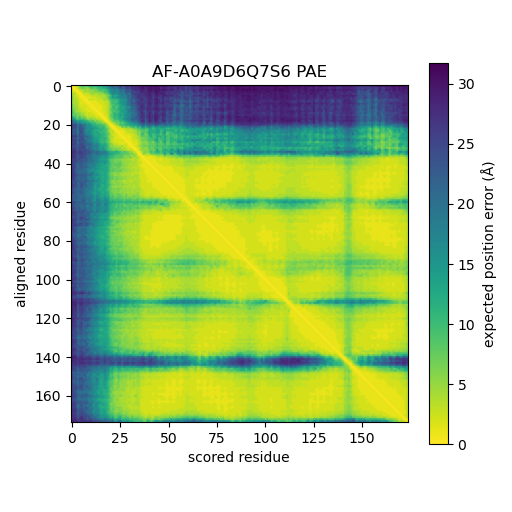C . ARG A 1 129 ? 4.088 8.863 2.019 1.00 95.19 129 ARG A C 1
ATOM 1042 O O . ARG A 1 129 ? 4.032 9.183 0.841 1.00 95.19 129 ARG A O 1
ATOM 1049 N N . ALA A 1 130 ? 5.173 8.330 2.578 1.00 95.12 130 ALA A N 1
ATOM 1050 C CA . ALA A 1 130 ? 6.411 8.116 1.827 1.00 95.12 130 ALA A CA 1
ATOM 1051 C C . ALA A 1 130 ? 6.207 7.181 0.620 1.00 95.12 130 ALA A C 1
ATOM 1053 O O . ALA A 1 130 ? 6.699 7.453 -0.472 1.00 95.12 130 ALA A O 1
ATOM 1054 N N . THR A 1 131 ? 5.424 6.113 0.792 1.00 94.38 131 THR A N 1
ATOM 1055 C CA . THR A 1 131 ? 5.086 5.181 -0.294 1.00 94.38 131 THR A CA 1
ATOM 1056 C C . THR A 1 131 ? 4.263 5.870 -1.386 1.00 94.38 131 THR A C 1
ATOM 1058 O O . THR A 1 131 ? 4.549 5.688 -2.567 1.00 94.38 131 THR A O 1
ATOM 1061 N N . ASN A 1 132 ? 3.295 6.715 -1.013 1.00 92.81 132 ASN A N 1
ATOM 1062 C CA . ASN A 1 132 ? 2.523 7.522 -1.959 1.00 92.81 132 ASN A CA 1
ATOM 1063 C C . ASN A 1 132 ? 3.420 8.443 -2.796 1.00 92.81 132 ASN A C 1
ATOM 1065 O O . ASN A 1 132 ? 3.191 8.533 -3.996 1.00 92.81 132 ASN A O 1
ATOM 1069 N N . GLU A 1 133 ? 4.432 9.090 -2.212 1.00 91.12 133 GLU A N 1
ATOM 1070 C CA . GLU A 1 133 ? 5.363 9.943 -2.973 1.00 91.12 133 GLU A CA 1
ATOM 1071 C C . GLU A 1 133 ? 6.142 9.132 -4.020 1.00 91.12 133 GLU A C 1
ATOM 1073 O O . GLU A 1 133 ? 6.225 9.523 -5.185 1.00 91.12 133 GLU A O 1
ATOM 1078 N N . VAL A 1 134 ? 6.640 7.948 -3.641 1.00 89.81 134 VAL A N 1
ATOM 1079 C CA . VAL A 1 134 ? 7.331 7.034 -4.568 1.00 89.81 134 VAL A CA 1
ATOM 1080 C C . VAL A 1 134 ? 6.397 6.597 -5.702 1.00 89.81 134 VAL A C 1
ATOM 1082 O O . VAL A 1 134 ? 6.783 6.617 -6.871 1.00 89.81 134 VAL A O 1
ATOM 1085 N N . VAL A 1 135 ? 5.155 6.233 -5.379 1.00 91.94 135 VAL A N 1
ATOM 1086 C CA . VAL A 1 135 ? 4.139 5.820 -6.359 1.00 91.94 135 VAL A CA 1
ATOM 1087 C C . VAL A 1 135 ? 3.722 6.981 -7.273 1.00 91.94 135 VAL A C 1
ATOM 1089 O O . VAL A 1 135 ? 3.622 6.788 -8.482 1.00 91.94 135 VAL A O 1
ATOM 1092 N N . GLN A 1 136 ? 3.521 8.190 -6.743 1.00 89.56 136 GLN A N 1
ATOM 1093 C CA . GLN A 1 136 ? 3.131 9.373 -7.524 1.00 89.56 136 GLN A CA 1
ATOM 1094 C C . GLN A 1 136 ? 4.240 9.837 -8.464 1.00 89.56 136 GLN A C 1
ATOM 1096 O O . GLN A 1 136 ? 3.970 10.210 -9.608 1.00 89.56 136 GLN A O 1
ATOM 1101 N N . ARG A 1 137 ? 5.496 9.787 -8.015 1.00 87.69 137 ARG A N 1
ATOM 1102 C CA . ARG A 1 137 ? 6.644 10.049 -8.883 1.00 87.69 137 ARG A CA 1
ATOM 1103 C C . ARG A 1 137 ? 6.672 9.070 -10.051 1.00 87.69 137 ARG A C 1
ATOM 1105 O O . ARG A 1 137 ? 6.849 9.487 -11.196 1.00 87.69 137 ARG A O 1
ATOM 1112 N N . GLN A 1 138 ? 6.452 7.789 -9.758 1.00 85.62 138 GLN A N 1
ATOM 1113 C CA . GLN A 1 138 ? 6.382 6.738 -10.764 1.00 85.62 138 GLN A CA 1
ATOM 1114 C C . GLN A 1 138 ? 5.224 6.976 -11.745 1.00 85.62 138 GLN A C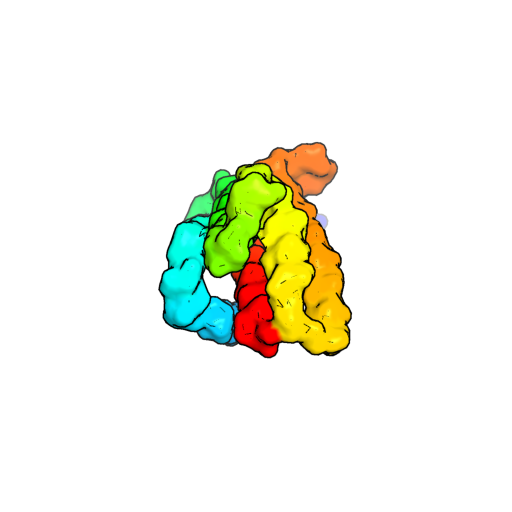 1
ATOM 1116 O O . GLN A 1 138 ? 5.408 6.854 -12.951 1.00 85.62 138 GLN A O 1
ATOM 1121 N N . GLU A 1 139 ? 4.057 7.381 -11.246 1.00 81.81 139 GLU A N 1
ATOM 1122 C CA . GLU A 1 139 ? 2.856 7.692 -12.026 1.00 81.81 139 GLU A CA 1
ATOM 1123 C C . GLU A 1 139 ? 3.059 8.854 -13.008 1.00 81.81 139 GLU A C 1
ATOM 1125 O O . GLU A 1 139 ? 2.732 8.757 -14.189 1.00 81.81 139 GLU A O 1
ATOM 1130 N N . HIS A 1 140 ? 3.608 9.971 -12.532 1.00 78.69 140 HIS A N 1
ATOM 1131 C CA . HIS A 1 140 ? 3.660 11.212 -13.300 1.00 78.69 140 HIS A CA 1
ATOM 1132 C C . HIS A 1 140 ? 4.817 11.295 -14.300 1.00 78.69 140 HIS A C 1
ATOM 1134 O O . HIS A 1 140 ? 4.942 12.325 -14.965 1.00 78.69 140 HIS A O 1
ATOM 1140 N N . GLY A 1 141 ? 5.617 10.234 -14.446 1.00 65.50 141 GLY A N 1
ATOM 1141 C CA . GLY A 1 141 ? 6.598 10.123 -15.522 1.00 65.50 141 GLY A CA 1
ATOM 1142 C C . GLY A 1 141 ? 7.658 11.217 -15.474 1.00 65.50 141 GLY A C 1
ATOM 1143 O O . GLY A 1 141 ? 7.637 12.104 -16.318 1.00 65.50 141 GLY A O 1
ATOM 1144 N N . GLY A 1 142 ? 8.568 11.177 -14.494 1.00 57.44 142 GLY A N 1
ATOM 1145 C CA . GLY A 1 142 ? 9.811 11.964 -14.534 1.00 57.44 142 GLY A CA 1
ATOM 1146 C C . GLY A 1 142 ? 9.634 13.470 -14.782 1.00 57.44 142 GLY A 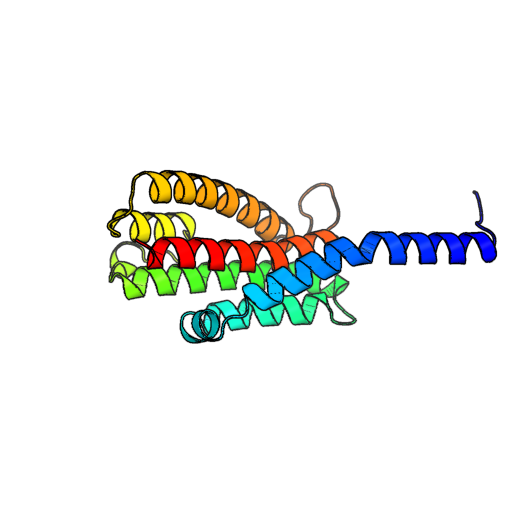C 1
ATOM 1147 O O . GLY A 1 142 ? 10.456 14.077 -15.458 1.00 57.44 142 GLY A O 1
ATOM 1148 N N . LYS A 1 143 ? 8.558 14.092 -14.274 1.00 52.16 143 LYS A N 1
ATOM 1149 C CA . LYS A 1 143 ? 8.412 15.563 -14.295 1.00 52.16 143 LYS A CA 1
ATOM 1150 C C . LYS A 1 143 ? 9.450 16.275 -13.417 1.00 52.16 143 LYS A C 1
ATOM 1152 O O . LYS A 1 143 ? 9.612 17.486 -13.528 1.00 52.16 143 LYS A O 1
ATOM 1157 N N . GLU A 1 144 ? 10.141 15.527 -12.563 1.00 56.69 144 GLU A N 1
ATOM 1158 C CA . GLU A 1 144 ? 11.317 15.974 -11.823 1.00 56.69 144 GLU A CA 1
ATOM 1159 C C . GLU A 1 144 ? 12.595 15.630 -12.593 1.00 56.69 144 GLU A C 1
ATOM 1161 O O . GLU A 1 144 ? 12.610 14.723 -13.414 1.00 56.69 144 GLU A O 1
ATOM 1166 N N . THR A 1 145 ? 13.673 16.355 -12.306 1.00 58.19 145 THR A N 1
ATOM 1167 C CA . THR A 1 145 ? 14.990 16.367 -12.975 1.00 58.19 145 THR A CA 1
ATOM 1168 C C . THR A 1 145 ? 15.718 15.018 -13.116 1.00 58.19 145 THR A C 1
ATOM 1170 O O . THR A 1 145 ? 16.848 14.986 -13.597 1.00 58.19 145 THR A O 1
ATOM 1173 N N . GLU A 1 146 ? 15.101 13.909 -12.722 1.00 70.06 146 GLU A N 1
ATOM 1174 C CA . GLU A 1 146 ? 15.673 12.570 -12.711 1.00 70.06 146 GLU A CA 1
ATOM 1175 C C . GLU A 1 146 ? 14.772 11.561 -13.450 1.00 70.06 146 GLU A C 1
ATOM 1177 O O . GLU A 1 146 ? 13.557 11.522 -13.227 1.00 70.06 146 GLU A O 1
ATOM 1182 N N . PRO A 1 147 ? 15.352 10.702 -14.306 1.00 80.06 147 PRO A N 1
ATOM 1183 C CA . PRO A 1 147 ? 14.601 9.693 -15.041 1.00 80.06 147 PRO A CA 1
ATOM 1184 C C . PRO A 1 147 ? 14.004 8.631 -14.106 1.00 80.06 147 PRO A C 1
ATOM 1186 O O . PRO A 1 147 ? 14.591 8.255 -13.088 1.00 80.06 147 PRO A O 1
ATOM 1189 N N . LEU A 1 148 ? 12.839 8.097 -14.485 1.00 84.19 148 LEU A N 1
ATOM 1190 C CA . LEU A 1 148 ? 12.309 6.895 -13.847 1.00 84.19 148 LEU A CA 1
ATOM 1191 C C . LEU A 1 148 ? 13.227 5.710 -14.143 1.00 84.19 148 LEU A C 1
ATOM 1193 O O . LEU A 1 148 ? 13.750 5.573 -15.246 1.00 84.19 148 LEU A O 1
ATOM 1197 N N . THR A 1 149 ? 13.395 4.843 -13.151 1.00 85.06 149 THR A N 1
ATOM 1198 C CA . THR A 1 149 ? 14.224 3.644 -13.262 1.00 85.06 149 THR A CA 1
ATOM 1199 C C . THR A 1 149 ? 13.382 2.430 -12.917 1.00 85.06 149 THR A C 1
ATOM 1201 O O . THR A 1 149 ? 12.353 2.530 -12.240 1.00 85.06 149 THR A O 1
ATOM 1204 N N . TRP A 1 150 ? 13.835 1.266 -13.370 1.00 84.81 150 TRP A N 1
ATOM 1205 C CA . TRP A 1 150 ? 13.239 -0.003 -12.976 1.00 84.81 150 TRP A CA 1
ATOM 1206 C C . TRP A 1 150 ? 13.261 -0.199 -11.450 1.00 84.81 150 TRP A C 1
ATOM 1208 O O . TRP A 1 150 ? 12.270 -0.641 -10.873 1.00 84.81 150 TRP A O 1
ATOM 1218 N N . ASP A 1 151 ? 14.333 0.233 -10.777 1.00 84.31 151 ASP A N 1
ATOM 1219 C CA . ASP A 1 151 ? 14.437 0.161 -9.316 1.00 84.31 151 ASP A CA 1
ATOM 1220 C C . ASP A 1 151 ? 13.361 0.996 -8.607 1.00 84.31 151 ASP A C 1
ATOM 1222 O O . ASP A 1 151 ? 12.797 0.543 -7.610 1.00 84.31 151 ASP A O 1
ATOM 1226 N N . HIS A 1 152 ? 13.007 2.175 -9.133 1.00 86.94 152 HIS A N 1
ATOM 1227 C CA . HIS A 1 152 ? 11.896 2.966 -8.592 1.00 86.94 152 HIS A CA 1
ATOM 1228 C C . HIS A 1 152 ? 10.561 2.219 -8.715 1.00 86.94 152 HIS A C 1
ATOM 1230 O O . HIS A 1 152 ? 9.829 2.114 -7.731 1.00 86.94 152 HIS A O 1
ATOM 1236 N N . ALA A 1 153 ? 10.280 1.617 -9.876 1.00 88.62 153 ALA A N 1
ATOM 1237 C CA . ALA A 1 153 ? 9.078 0.805 -10.077 1.00 88.62 153 ALA A CA 1
ATOM 1238 C C . ALA A 1 153 ? 9.033 -0.409 -9.137 1.00 88.62 153 ALA A C 1
ATOM 1240 O O . ALA A 1 153 ? 7.990 -0.723 -8.559 1.00 88.62 153 ALA A O 1
ATOM 1241 N N . ARG A 1 154 ? 10.176 -1.070 -8.941 1.00 90.25 154 ARG A N 1
ATOM 1242 C CA . ARG A 1 154 ? 10.329 -2.203 -8.025 1.00 90.25 154 ARG A CA 1
ATOM 1243 C C . ARG A 1 154 ? 10.000 -1.815 -6.587 1.00 90.25 154 ARG A C 1
ATOM 1245 O O . ARG A 1 154 ? 9.249 -2.533 -5.925 1.00 90.25 154 ARG A O 1
ATOM 1252 N N . LEU A 1 155 ? 10.512 -0.672 -6.127 1.00 90.38 155 LEU A N 1
ATOM 1253 C CA . LEU A 1 155 ? 10.198 -0.115 -4.810 1.00 90.38 155 LEU A CA 1
ATOM 1254 C C . LEU A 1 155 ? 8.708 0.226 -4.691 1.00 90.38 155 LEU A C 1
ATOM 1256 O O . LEU A 1 155 ? 8.099 -0.132 -3.684 1.00 90.38 155 LEU A O 1
ATOM 1260 N N . SER A 1 156 ? 8.097 0.835 -5.717 1.00 92.38 156 SER A N 1
ATOM 1261 C CA . SER A 1 156 ? 6.652 1.105 -5.737 1.00 92.38 156 SER A CA 1
ATOM 1262 C C . SER A 1 156 ? 5.838 -0.175 -5.541 1.00 92.38 156 SER A C 1
ATOM 1264 O O . SER A 1 156 ? 4.973 -0.214 -4.669 1.00 92.38 156 SER A O 1
ATOM 1266 N N . VAL A 1 157 ? 6.120 -1.232 -6.312 1.00 92.31 157 VAL A N 1
ATOM 1267 C CA . VAL A 1 157 ? 5.398 -2.515 -6.226 1.00 92.31 157 VAL A CA 1
ATOM 1268 C C . VAL A 1 157 ? 5.584 -3.155 -4.854 1.00 92.31 157 VAL A C 1
ATOM 1270 O O . VAL A 1 157 ? 4.608 -3.577 -4.233 1.00 92.31 157 VAL A O 1
ATOM 1273 N N . PHE A 1 158 ? 6.820 -3.226 -4.360 1.00 91.56 158 PHE A N 1
ATOM 1274 C CA . PHE A 1 158 ? 7.116 -3.883 -3.089 1.00 91.56 158 PHE A CA 1
ATOM 1275 C C . PHE A 1 158 ? 6.480 -3.156 -1.899 1.00 91.56 158 PHE A C 1
ATOM 1277 O O . PHE A 1 158 ? 5.747 -3.764 -1.116 1.00 91.56 158 PHE A O 1
ATOM 1284 N N . HIS A 1 159 ? 6.716 -1.849 -1.779 1.00 93.75 159 HIS A N 1
ATOM 1285 C CA . HIS A 1 159 ? 6.234 -1.071 -0.642 1.00 93.75 159 HIS A CA 1
ATOM 1286 C C . HIS A 1 159 ? 4.712 -0.925 -0.635 1.00 93.75 159 HIS A C 1
ATOM 1288 O O . HIS A 1 159 ? 4.128 -0.909 0.444 1.00 93.75 159 HIS A O 1
ATOM 1294 N N . THR A 1 160 ? 4.066 -0.918 -1.807 1.00 95.38 160 THR A N 1
ATOM 1295 C CA . THR A 1 160 ? 2.598 -0.918 -1.911 1.00 95.38 160 THR A CA 1
ATOM 1296 C C . THR A 1 160 ? 1.979 -2.152 -1.254 1.00 95.38 160 THR A C 1
ATOM 1298 O O . THR A 1 160 ? 1.065 -2.010 -0.447 1.00 95.38 160 THR A O 1
ATOM 1301 N N . LEU A 1 161 ? 2.475 -3.362 -1.541 1.00 93.44 161 LEU A N 1
ATOM 1302 C CA . LEU A 1 161 ? 1.934 -4.566 -0.898 1.00 93.44 161 LEU A CA 1
ATOM 1303 C C . LEU A 1 161 ? 2.219 -4.577 0.603 1.00 93.44 161 LEU A C 1
ATOM 1305 O O . LEU A 1 161 ? 1.323 -4.871 1.393 1.00 93.44 161 LEU A O 1
ATOM 1309 N N . LEU A 1 162 ? 3.454 -4.240 0.984 1.00 92.94 162 LEU A N 1
ATOM 1310 C CA . LEU A 1 162 ? 3.881 -4.261 2.378 1.00 92.94 162 LEU A CA 1
ATOM 1311 C C . LEU A 1 162 ? 3.008 -3.346 3.241 1.00 92.94 162 LEU A C 1
ATOM 1313 O O . LEU A 1 162 ? 2.497 -3.789 4.266 1.00 92.94 162 LEU A O 1
ATOM 1317 N N . ILE A 1 163 ? 2.794 -2.094 2.823 1.00 94.94 163 ILE A N 1
ATOM 1318 C CA . ILE A 1 163 ? 2.004 -1.158 3.625 1.00 94.94 163 ILE A CA 1
ATOM 1319 C C . ILE A 1 163 ? 0.536 -1.585 3.730 1.00 94.94 163 ILE A C 1
ATOM 1321 O O . ILE A 1 163 ? -0.026 -1.520 4.821 1.00 94.94 163 ILE A O 1
ATOM 1325 N N . MET A 1 164 ? -0.082 -2.051 2.636 1.00 94.81 164 MET A N 1
ATOM 1326 C CA . MET A 1 164 ? -1.476 -2.507 2.669 1.00 94.81 164 MET A CA 1
ATOM 1327 C C . MET A 1 164 ? -1.645 -3.683 3.636 1.00 94.81 164 MET A C 1
ATOM 1329 O O . MET A 1 164 ? -2.560 -3.688 4.455 1.00 94.81 164 MET A O 1
ATOM 1333 N N . TYR A 1 165 ? -0.732 -4.651 3.590 1.00 93.25 165 TYR A N 1
ATOM 1334 C CA . TYR A 1 165 ? -0.770 -5.812 4.472 1.00 93.25 165 TYR A CA 1
ATOM 1335 C C . TYR A 1 165 ? -0.541 -5.451 5.945 1.00 93.25 165 TYR A C 1
ATOM 1337 O O . TYR A 1 165 ? -1.263 -5.920 6.821 1.00 93.25 165 TYR A O 1
ATOM 1345 N N . GLU A 1 166 ? 0.457 -4.616 6.241 1.00 92.00 166 GLU A N 1
ATOM 1346 C CA . GLU A 1 166 ? 0.776 -4.236 7.621 1.00 92.00 166 GLU A CA 1
ATOM 1347 C C . GLU A 1 166 ? -0.350 -3.407 8.253 1.00 92.00 166 GLU A C 1
ATOM 1349 O O . GLU A 1 166 ? -0.710 -3.647 9.404 1.00 92.00 166 GLU A O 1
ATOM 1354 N N . VAL A 1 167 ? -0.960 -2.490 7.492 1.00 92.81 167 VAL A N 1
ATOM 1355 C CA . VAL A 1 167 ? -2.147 -1.741 7.940 1.00 92.81 167 VAL A CA 1
ATOM 1356 C C . VAL A 1 167 ? -3.305 -2.687 8.233 1.00 92.81 167 VAL A C 1
ATOM 1358 O O . VAL A 1 167 ? -3.904 -2.608 9.301 1.00 92.81 167 VAL A O 1
ATOM 1361 N N . ASP A 1 168 ? -3.600 -3.600 7.312 1.00 91.88 168 ASP A N 1
ATOM 1362 C CA . ASP A 1 168 ? -4.657 -4.591 7.489 1.00 91.88 168 ASP A CA 1
ATOM 1363 C C . ASP A 1 168 ? -4.445 -5.454 8.739 1.00 91.88 168 ASP A C 1
ATOM 1365 O O . ASP A 1 168 ? -5.368 -5.634 9.533 1.00 91.88 168 ASP A O 1
ATOM 1369 N N . ARG A 1 169 ? -3.219 -5.942 8.958 1.00 88.69 169 ARG A N 1
ATOM 1370 C CA . ARG A 1 169 ? -2.893 -6.756 10.132 1.00 88.69 169 ARG A CA 1
ATOM 1371 C C . ARG A 1 169 ? -3.179 -6.007 11.431 1.00 88.69 169 ARG A C 1
ATOM 1373 O O . ARG A 1 169 ? -3.766 -6.596 12.332 1.00 88.69 169 ARG A O 1
ATOM 1380 N N . VAL A 1 170 ? -2.781 -4.736 11.515 1.00 88.62 170 VAL A N 1
ATOM 1381 C CA . VAL A 1 170 ? -2.988 -3.899 12.711 1.00 88.62 170 VAL A CA 1
ATOM 1382 C C . VAL A 1 170 ? -4.470 -3.600 12.934 1.00 88.62 170 VAL A C 1
ATOM 1384 O O . VAL A 1 170 ? -4.944 -3.658 14.069 1.00 88.62 170 VAL A O 1
ATOM 1387 N N . VAL A 1 171 ? -5.218 -3.323 11.861 1.00 86.19 171 VAL A N 1
ATOM 1388 C CA . VAL A 1 171 ? -6.667 -3.086 11.941 1.00 86.19 171 VAL A CA 1
ATOM 1389 C C . VAL A 1 171 ? -7.406 -4.341 12.410 1.00 86.19 171 VAL A C 1
ATOM 1391 O O . VAL A 1 171 ? -8.303 -4.228 13.232 1.00 86.19 171 VAL A O 1
ATOM 1394 N N . ARG A 1 172 ? -7.021 -5.539 11.949 1.00 81.81 172 ARG A N 1
ATOM 1395 C CA . ARG A 1 172 ? -7.657 -6.800 12.376 1.00 81.81 172 ARG A CA 1
ATOM 1396 C C . ARG A 1 172 ? -7.251 -7.276 13.770 1.00 81.81 172 ARG A C 1
ATOM 1398 O O . ARG A 1 172 ? -7.955 -8.104 14.342 1.00 81.81 172 ARG A O 1
ATOM 1405 N N . SER A 1 173 ? -6.090 -6.857 14.274 1.00 74.44 173 SER A N 1
ATOM 1406 C CA . SER A 1 173 ? -5.630 -7.219 15.620 1.00 74.44 173 SER A CA 1
ATOM 1407 C C . SER A 1 173 ? -6.169 -6.300 16.720 1.00 74.44 173 SER A C 1
ATOM 1409 O O . SER A 1 173 ? -5.945 -6.598 17.892 1.00 74.44 173 SER A O 1
ATOM 1411 N N . SER A 1 174 ? -6.824 -5.198 16.337 1.00 59.97 174 SER A N 1
ATOM 1412 C CA . SER A 1 174 ? -7.497 -4.231 17.218 1.00 59.97 174 SER A CA 1
ATOM 1413 C C . SER A 1 174 ? -8.971 -4.593 17.401 1.00 59.97 174 SER A C 1
ATOM 1415 O O . SER A 1 174 ? -9.498 -4.361 18.509 1.00 59.97 174 SER A O 1
#

Radius of gyration: 18.72 Å; Cα contacts (8 Å, |Δi|>4): 164; chains: 1; bounding box: 59×33×45 Å

Nearest PDB structures (foldseek):
  7n9z-assembly1_H  TM=4.163E-01  e=2.410E+00  Escherichia coli
  3mac-assembly1_A  TM=2.246E-01  e=9.575E+00  Human immunodeficiency virus 1

Sequence (174 aa):
MFVLCPAGLRFYEEIKLAQGEPIQRTENLVRSYLNTEQFRSTYPDAYEKWQCAEMKLWGDDSERNLTTIGHLCREAMQEFAGVLVRQMGLESAHPERTKTINRVLAVFDATASSKTDRVLLESLIGYWRATNEVVQRQEHGGKETEPLTWDHARLSVFHTLLIMYEVDRVVRSS

Secondary structure (DSSP, 8-state):
-----HHHHHHHHHHHHHHHHHHHHHHHHHHHHH--HHHHHHSHHHHHHHHHHHHHHSSTTGGGGHHHHHHHHHHHHHHHHHHHHHHTT-TTT---TT-HHHHHHHHHHTS---HHHHHHHHHHHHHHHHHHHHHHHHHTTS-SSS---HHHHHHHHHHHHHHHHHHHHHHHH-

Foldseek 3Di:
DDDQDPVRVVVVVVVVVVVVVVVVVVLVVVVVVLPDPVVCVLQVQLVVLLVVLVCLLPDPCVLVCQLVSLVSLQVSLLSLLCSLCVVVVNCVVPVDSNPSLVSLVVSVVSAPADPVLVVVVVVLSVLVVVLNVLSVCSNVACPDPDGDDSVSSVSNSSSSSVSSSVSVVSSVVD

pLDDT: mean 82.63, std 14.72, range [41.34, 97.69]

Solvent-accessible surface area (backbone atoms only — not comparable to full-atom values): 9418 Å² total; per-residue (Å²): 138,86,80,75,52,76,69,53,50,51,52,50,51,51,49,52,53,67,65,44,47,66,57,53,48,50,51,50,52,48,48,60,68,67,63,39,70,66,56,45,70,73,32,48,70,17,44,50,30,39,50,55,22,48,54,43,63,76,36,98,60,21,83,83,36,37,35,58,32,14,47,25,34,50,49,13,52,28,43,41,27,48,50,52,17,48,78,71,71,41,41,84,84,52,70,60,60,86,46,31,68,63,32,48,50,53,45,51,76,73,42,70,56,51,77,67,54,49,57,52,46,59,50,48,52,55,50,47,52,56,46,47,52,52,21,49,50,34,38,62,58,45,85,53,104,53,81,80,50,69,67,57,46,51,50,30,50,52,49,49,53,50,51,54,51,54,52,49,53,54,63,72,74,62